Protein AF-A0A9P7DP48-F1 (afdb_monomer_lite)

Foldseek 3Di:
DDDDDDDDDDDDDPPDPPDPVVCVVQQNDDQFDQASHLLCQVQGFADDPPDSGGHNAQDDDPPDDDPPRPDHGDDPVDTHDGHNVVNVVVCVVVVPDDDPVD

Sequence (102 aa):
MCSITFVSHPFLALGTADGPGLAYLNGLISHHGKNGCQLYCGVRGCHKAGCPHYYPAHMRPPDYNVEGCNHPDVDVKNLPICSSDIYWRNLIYVLPSPNEAQ

Organism: NCBI:txid48587

Radius of gyration: 17.31 Å; chains: 1; bounding box: 45×30×56 Å

Structure (mmCIF, N/CA/C/O backbone):
data_AF-A0A9P7DP48-F1
#
_entry.id   AF-A0A9P7DP48-F1
#
loop_
_atom_site.group_PDB
_atom_site.id
_atom_site.type_symbol
_atom_site.label_atom_id
_atom_site.label_alt_id
_atom_site.label_comp_id
_atom_site.label_asym_id
_atom_site.label_entity_id
_atom_site.label_seq_id
_atom_site.pdbx_PDB_ins_code
_atom_site.Cartn_x
_atom_site.Cartn_y
_atom_site.Cartn_z
_atom_site.occupancy
_atom_site.B_iso_or_equiv
_atom_site.auth_seq_id
_atom_site.auth_comp_id
_atom_site.auth_asym_id
_atom_site.auth_atom_id
_atom_site.pdbx_PDB_model_num
ATOM 1 N N . MET A 1 1 ? -32.406 -0.169 26.900 1.00 51.06 1 MET A N 1
ATOM 2 C CA . MET A 1 1 ? -31.468 -0.085 25.760 1.00 51.06 1 MET A CA 1
ATOM 3 C C . MET A 1 1 ? -30.390 0.919 26.128 1.00 51.06 1 MET A C 1
ATOM 5 O O . MET A 1 1 ? -30.719 2.076 26.340 1.00 51.06 1 MET A O 1
ATOM 9 N N . CYS A 1 2 ? -29.150 0.472 26.326 1.00 58.59 2 CYS A N 1
ATOM 10 C CA . CYS A 1 2 ? -28.029 1.365 26.618 1.00 58.59 2 CYS A CA 1
ATOM 11 C C . 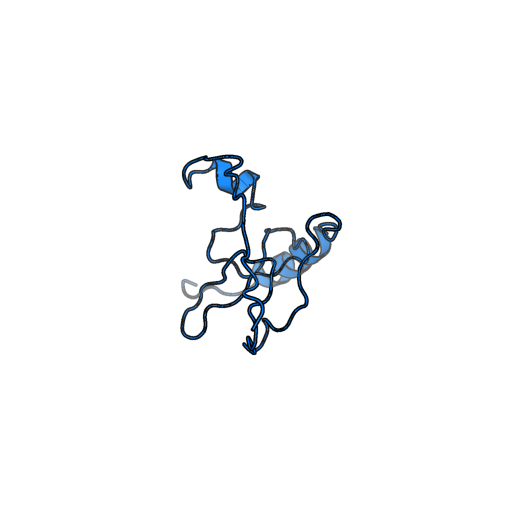CYS A 1 2 ? -27.534 1.943 25.287 1.00 58.59 2 CYS A C 1
ATOM 13 O O . CYS A 1 2 ? -27.138 1.181 24.407 1.00 58.59 2 CYS A O 1
ATOM 15 N N . SER A 1 3 ? -27.632 3.261 25.109 1.00 71.94 3 SER A N 1
ATOM 16 C CA . SER A 1 3 ? -27.107 3.936 23.921 1.00 71.94 3 SER A CA 1
ATOM 17 C C . SER A 1 3 ? -25.591 4.019 24.046 1.00 71.94 3 SER A C 1
ATOM 19 O O . SER A 1 3 ? -25.081 4.716 24.920 1.00 71.94 3 SER A O 1
ATOM 21 N N . ILE A 1 4 ? -24.874 3.290 23.196 1.00 75.62 4 ILE A N 1
ATOM 22 C CA . ILE A 1 4 ? -23.413 3.328 23.150 1.00 75.62 4 ILE A CA 1
ATOM 23 C C . ILE A 1 4 ? -23.026 4.529 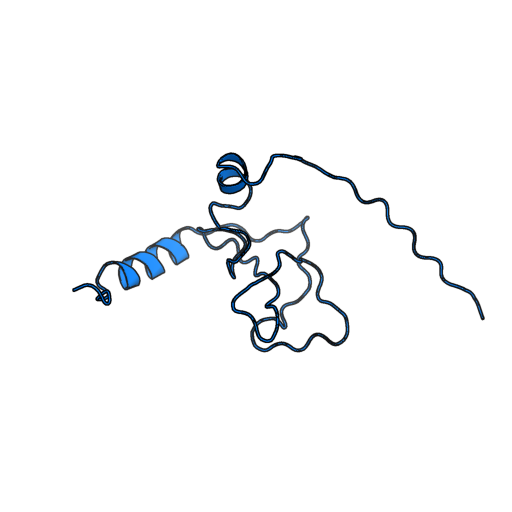22.283 1.00 75.62 4 ILE A C 1
ATOM 25 O O . ILE A 1 4 ? -23.233 4.512 21.071 1.00 75.62 4 ILE A O 1
ATOM 29 N N . THR A 1 5 ? -22.503 5.587 22.897 1.00 82.62 5 THR A N 1
ATOM 30 C CA . THR A 1 5 ? -22.049 6.784 22.175 1.00 82.62 5 THR A CA 1
ATOM 31 C C . THR A 1 5 ? -20.560 6.650 21.867 1.00 82.62 5 THR A C 1
ATOM 33 O O . THR A 1 5 ? -19.740 6.604 22.782 1.00 82.62 5 THR A O 1
ATOM 36 N N . PHE A 1 6 ? -20.199 6.583 20.585 1.00 83.69 6 PHE A N 1
ATOM 37 C CA . PHE A 1 6 ? -18.803 6.587 20.143 1.00 83.69 6 PHE A CA 1
ATOM 38 C C . PHE A 1 6 ? -18.324 8.028 19.926 1.00 83.69 6 PHE A C 1
ATOM 40 O O . PHE A 1 6 ? -18.950 8.779 19.180 1.00 83.69 6 PHE A O 1
ATOM 47 N N . VAL A 1 7 ? -17.217 8.413 20.568 1.00 84.44 7 VAL A N 1
ATOM 48 C CA . VAL A 1 7 ? -16.601 9.742 20.425 1.00 84.44 7 VAL A CA 1
ATOM 49 C C . VAL A 1 7 ? -15.193 9.580 19.860 1.00 84.44 7 VAL A C 1
ATOM 51 O O . VAL A 1 7 ? -14.308 9.037 20.520 1.00 84.44 7 VAL A O 1
ATOM 54 N N . SER A 1 8 ? -14.978 10.062 18.636 1.00 79.81 8 SER A N 1
ATOM 55 C CA . SER A 1 8 ? -13.667 10.094 17.981 1.00 79.81 8 SER A CA 1
ATOM 56 C C . SER A 1 8 ? -13.014 11.470 18.099 1.00 79.81 8 SER A C 1
ATOM 58 O O . SER A 1 8 ? -13.687 12.483 17.923 1.00 79.81 8 SER A O 1
ATOM 60 N N . HIS A 1 9 ? -11.693 11.500 18.285 1.00 85.56 9 HIS A N 1
ATOM 61 C CA . HIS A 1 9 ? -10.877 12.719 18.277 1.00 85.56 9 HIS A CA 1
ATOM 62 C C . HIS A 1 9 ? -9.922 12.683 17.073 1.00 85.56 9 HIS A C 1
ATOM 64 O O . HIS A 1 9 ? -8.753 12.324 17.236 1.00 85.56 9 HIS A O 1
ATOM 70 N N . PRO A 1 10 ? -10.403 12.952 15.845 1.00 78.44 10 PRO A N 1
ATOM 71 C CA . PRO A 1 10 ? -9.528 12.967 14.681 1.00 78.44 10 PRO A CA 1
ATOM 72 C C . PRO A 1 10 ? -8.479 14.076 14.837 1.00 78.44 10 PRO A C 1
ATOM 74 O O . PRO A 1 10 ? -8.804 15.193 15.238 1.00 78.44 10 PRO A O 1
ATOM 77 N N . PHE A 1 11 ? -7.227 13.778 14.499 1.00 81.75 11 PHE A N 1
ATOM 78 C CA . PHE A 1 11 ? -6.168 14.778 14.387 1.00 81.75 11 PHE A CA 1
ATOM 79 C C . PHE A 1 11 ? -5.640 14.782 12.957 1.00 81.75 11 PHE A C 1
ATOM 81 O O . PHE A 1 11 ? -5.499 13.732 12.331 1.00 81.75 11 PHE A O 1
ATOM 88 N N . LEU A 1 12 ? -5.354 15.973 12.439 1.00 72.38 12 LEU A N 1
ATOM 89 C CA . LEU A 1 12 ? -4.711 16.140 11.146 1.00 72.38 12 LEU A CA 1
ATOM 90 C C . LEU A 1 12 ? -3.217 16.352 11.385 1.00 72.38 12 LEU A C 1
ATOM 92 O O . LEU A 1 12 ? -2.797 17.427 11.808 1.00 72.38 12 LEU A O 1
ATOM 96 N N . ALA A 1 13 ? -2.416 15.321 11.138 1.00 66.06 13 ALA A N 1
ATOM 97 C CA . ALA A 1 13 ? -0.968 15.466 11.060 1.00 66.06 13 ALA A CA 1
ATOM 98 C C . ALA A 1 13 ? -0.553 15.719 9.612 1.00 66.06 13 ALA A C 1
ATOM 100 O O . ALA A 1 13 ? -1.088 15.091 8.703 1.00 66.06 13 ALA A O 1
ATOM 101 N N . LEU A 1 14 ? 0.424 16.614 9.421 1.00 65.44 14 LEU A N 1
ATOM 102 C CA . LEU A 1 14 ? 1.029 16.900 8.117 1.00 65.44 14 LEU A CA 1
ATOM 103 C C . LEU A 1 14 ? -0.013 17.328 7.069 1.00 65.44 14 LEU A C 1
ATOM 105 O O . LEU A 1 14 ? -0.152 16.700 6.025 1.00 65.44 14 LEU A O 1
ATOM 109 N N . GLY A 1 15 ? -0.742 18.416 7.347 1.00 62.56 15 GLY A N 1
ATOM 110 C CA . GLY A 1 15 ? -1.662 19.066 6.403 1.00 62.56 15 GLY A CA 1
ATOM 111 C C . GLY A 1 15 ? -0.930 19.745 5.239 1.00 62.56 15 GLY A C 1
ATOM 112 O O . GLY A 1 15 ? -1.041 20.950 5.039 1.00 62.56 15 GLY A O 1
ATOM 113 N N . THR A 1 16 ? -0.119 18.987 4.510 1.00 57.28 16 THR A N 1
ATOM 114 C CA . THR A 1 16 ? 0.500 19.406 3.259 1.00 57.28 16 THR A CA 1
ATOM 115 C C . THR A 1 16 ? -0.516 19.200 2.142 1.00 57.28 16 THR A C 1
ATOM 117 O O . THR A 1 16 ? -1.102 18.124 2.054 1.00 57.28 16 THR A O 1
ATOM 120 N N . ALA A 1 17 ? -0.722 20.204 1.284 1.00 55.44 17 ALA A N 1
ATOM 121 C CA . ALA A 1 17 ? -1.436 20.016 0.019 1.00 55.44 17 ALA A CA 1
ATOM 122 C C . ALA A 1 17 ? -0.831 18.825 -0.755 1.00 55.44 17 ALA A C 1
ATOM 124 O O . ALA A 1 17 ? 0.355 18.546 -0.568 1.00 55.44 17 ALA A O 1
ATOM 125 N N . ASP A 1 18 ? -1.609 18.179 -1.634 1.00 57.94 18 ASP A N 1
ATOM 126 C CA . ASP A 1 18 ? -1.276 16.993 -2.462 1.00 57.94 18 ASP A CA 1
ATOM 127 C C . ASP A 1 18 ? -0.071 17.165 -3.424 1.00 57.94 18 ASP A C 1
ATOM 129 O O . ASP A 1 18 ? 0.039 16.514 -4.462 1.00 57.94 18 ASP A O 1
ATOM 133 N N . GLY A 1 19 ? 0.833 18.092 -3.130 1.00 62.56 19 GLY A N 1
ATOM 134 C CA . GLY A 1 19 ? 2.040 18.365 -3.874 1.00 62.56 19 GLY A CA 1
ATOM 135 C C . GLY A 1 19 ? 3.139 17.314 -3.674 1.00 62.56 19 GLY A C 1
ATOM 136 O O . GLY A 1 19 ? 2.978 16.327 -2.952 1.00 62.56 19 GLY A O 1
ATOM 137 N N . PRO A 1 20 ? 4.317 17.560 -4.275 1.00 60.78 20 PRO A N 1
ATOM 138 C CA . PRO A 1 20 ? 5.447 16.626 -4.312 1.00 60.78 20 PRO A CA 1
ATOM 139 C C . PRO A 1 20 ? 5.886 16.087 -2.942 1.00 60.78 20 PRO A C 1
ATOM 141 O O . PRO A 1 20 ? 6.431 14.991 -2.854 1.00 60.78 20 PRO A O 1
ATOM 144 N N . GLY A 1 21 ? 5.625 16.833 -1.863 1.00 61.91 21 GLY A N 1
ATOM 145 C CA . GLY A 1 21 ? 5.929 16.425 -0.490 1.00 61.91 21 GLY A CA 1
ATOM 146 C C . GLY A 1 21 ? 5.172 15.175 -0.032 1.00 61.91 21 GLY A C 1
ATOM 147 O O . GLY A 1 21 ? 5.753 14.343 0.664 1.00 61.91 21 GLY A O 1
ATOM 148 N N . LEU A 1 22 ? 3.921 14.986 -0.474 1.00 67.00 22 LEU A N 1
ATOM 149 C CA . LEU A 1 22 ? 3.133 13.801 -0.118 1.00 67.00 22 LEU A CA 1
ATOM 150 C C . LEU A 1 22 ? 3.731 12.529 -0.728 1.00 67.00 22 LEU A C 1
ATOM 152 O O . LEU A 1 22 ? 3.644 11.462 -0.128 1.00 67.00 22 LEU A O 1
ATOM 156 N N . ALA A 1 23 ? 4.414 12.640 -1.871 1.00 65.94 23 ALA A N 1
ATOM 157 C CA . ALA A 1 23 ? 5.121 11.515 -2.468 1.00 65.94 23 ALA A CA 1
ATOM 158 C C . ALA A 1 23 ? 6.220 10.994 -1.523 1.00 65.94 23 ALA A C 1
ATOM 160 O O . ALA A 1 23 ? 6.359 9.788 -1.358 1.00 65.94 23 ALA A O 1
ATOM 161 N N . TYR A 1 24 ? 6.951 11.864 -0.823 1.00 65.31 24 TYR A N 1
ATOM 162 C CA . TYR A 1 24 ? 7.968 11.421 0.140 1.00 65.31 24 TYR A CA 1
ATOM 163 C C . TYR A 1 24 ? 7.377 10.782 1.406 1.00 65.31 24 TYR A C 1
ATOM 165 O O . TYR A 1 24 ? 8.042 9.967 2.040 1.00 65.31 24 TYR A O 1
ATOM 173 N N . LEU A 1 25 ? 6.129 11.111 1.752 1.00 65.75 25 LEU A N 1
ATOM 174 C CA . LEU A 1 25 ? 5.417 10.557 2.908 1.00 65.75 25 LEU A CA 1
ATOM 175 C C . LEU A 1 25 ? 4.686 9.245 2.591 1.00 65.75 25 LEU A C 1
ATOM 177 O O . LEU A 1 25 ? 4.730 8.317 3.392 1.00 65.75 25 LEU A O 1
ATOM 181 N N . ASN A 1 26 ? 4.061 9.138 1.416 1.00 64.38 26 ASN A N 1
ATOM 182 C CA . ASN A 1 26 ? 3.278 7.973 0.984 1.00 64.38 26 ASN A CA 1
ATOM 183 C C . ASN A 1 26 ? 4.095 6.994 0.119 1.00 64.38 26 ASN A C 1
ATOM 185 O O . ASN A 1 26 ? 3.576 6.342 -0.789 1.00 64.38 26 ASN A O 1
ATOM 189 N N . GLY A 1 27 ? 5.416 6.964 0.319 1.00 70.62 27 GLY A N 1
ATOM 190 C CA . GLY A 1 27 ? 6.319 6.058 -0.390 1.00 70.62 27 GLY A CA 1
ATOM 191 C C . GLY A 1 27 ? 6.232 6.144 -1.917 1.00 70.62 27 GLY A C 1
ATOM 192 O O . GLY A 1 27 ? 6.354 5.123 -2.583 1.00 70.62 27 GLY A O 1
ATOM 193 N N . LEU A 1 28 ? 6.012 7.345 -2.452 1.00 77.44 28 LEU A N 1
ATOM 194 C CA . LEU A 1 28 ? 5.965 7.706 -3.872 1.00 77.44 28 LEU A CA 1
ATOM 195 C C . LEU A 1 28 ? 4.781 7.108 -4.651 1.00 77.44 28 LEU A C 1
ATOM 197 O O . LEU A 1 28 ? 4.815 7.058 -5.880 1.00 77.44 28 LEU A O 1
ATOM 201 N N . ILE A 1 29 ? 3.717 6.681 -3.962 1.00 77.44 29 ILE A N 1
ATOM 202 C CA . ILE A 1 29 ? 2.488 6.207 -4.607 1.00 77.44 29 ILE A CA 1
ATOM 203 C C . ILE A 1 29 ? 1.373 7.249 -4.502 1.00 77.44 29 ILE A C 1
ATOM 205 O O . ILE A 1 29 ? 1.115 7.820 -3.444 1.00 77.44 29 ILE A O 1
ATOM 209 N N . SER A 1 30 ? 0.698 7.499 -5.628 1.00 73.31 30 SER A N 1
ATOM 210 C CA . SER A 1 30 ? -0.493 8.353 -5.675 1.00 73.31 30 SER A CA 1
ATOM 211 C C . SER A 1 30 ? -1.648 7.726 -4.888 1.00 73.31 30 SER A C 1
ATOM 213 O O . SER A 1 30 ? -1.738 6.507 -4.766 1.00 73.31 30 SER A O 1
ATOM 215 N N . HIS A 1 31 ? -2.592 8.544 -4.427 1.00 71.44 31 HIS A N 1
ATOM 216 C CA . HIS A 1 31 ? -3.782 8.141 -3.666 1.00 71.44 31 HIS A CA 1
ATOM 217 C C . HIS A 1 31 ? -4.699 7.103 -4.353 1.00 71.44 31 HIS A C 1
ATOM 219 O O . HIS A 1 31 ? -5.680 6.666 -3.765 1.00 71.44 31 HIS A O 1
ATOM 225 N N . HIS A 1 32 ? -4.410 6.713 -5.596 1.00 77.19 32 HIS A N 1
ATOM 226 C CA . HIS A 1 32 ? -5.108 5.652 -6.324 1.00 77.19 32 HIS A CA 1
ATOM 227 C C . HIS A 1 32 ? -4.423 4.282 -6.258 1.00 77.19 32 HIS A C 1
ATOM 229 O O . HIS A 1 32 ? -4.999 3.293 -6.711 1.00 77.19 32 HIS A O 1
ATOM 235 N N . GLY A 1 33 ? -3.193 4.211 -5.754 1.00 81.00 33 GLY A N 1
ATOM 236 C CA . GLY A 1 33 ? -2.402 2.992 -5.786 1.00 81.00 33 GLY A CA 1
ATOM 237 C C . GLY A 1 33 ? -2.919 1.912 -4.841 1.00 81.00 33 GLY A C 1
ATOM 238 O O . GLY A 1 33 ? -3.304 2.170 -3.706 1.00 81.00 33 GLY A O 1
ATOM 239 N N . LYS A 1 34 ? -2.858 0.663 -5.308 1.00 86.88 34 LYS A N 1
ATOM 240 C CA . LYS A 1 34 ? -3.199 -0.525 -4.515 1.00 86.88 34 LYS A CA 1
ATOM 241 C C . LYS A 1 34 ? -2.309 -0.710 -3.284 1.00 86.88 34 LYS A C 1
ATOM 243 O O . LYS A 1 34 ? -2.777 -1.206 -2.263 1.00 86.88 34 LYS A O 1
ATOM 248 N N . ASN A 1 35 ? -1.030 -0.362 -3.398 1.00 86.75 35 ASN A N 1
ATOM 249 C CA . ASN A 1 35 ? -0.049 -0.493 -2.325 1.00 86.75 35 ASN A CA 1
ATOM 250 C C . ASN A 1 35 ? 0.225 0.885 -1.720 1.00 86.75 35 ASN A C 1
ATOM 252 O O . ASN A 1 35 ? 0.290 1.863 -2.456 1.00 86.75 35 ASN A O 1
ATOM 256 N N . GLY A 1 36 ? 0.441 0.953 -0.408 1.00 79.31 36 GLY A N 1
ATOM 257 C CA . GLY A 1 36 ? 0.724 2.213 0.289 1.00 79.31 36 GLY A CA 1
ATOM 258 C C . GLY A 1 36 ? 2.110 2.803 0.010 1.00 79.31 36 GLY A C 1
ATOM 259 O O . GLY A 1 36 ? 2.399 3.903 0.457 1.00 79.31 36 GLY A O 1
ATOM 260 N N . CYS A 1 37 ? 2.988 2.085 -0.695 1.00 83.12 37 CYS A N 1
ATOM 261 C CA . CYS A 1 37 ? 4.318 2.571 -1.049 1.00 83.12 37 CYS A CA 1
ATOM 262 C C . CYS A 1 37 ? 4.931 1.783 -2.223 1.00 83.12 37 CYS A C 1
ATOM 264 O O . CYS A 1 37 ? 4.603 0.616 -2.461 1.00 83.12 37 CYS A O 1
ATOM 266 N N . GLN A 1 38 ? 5.865 2.415 -2.937 1.00 84.00 38 GLN A N 1
ATOM 267 C CA . GLN A 1 38 ? 6.524 1.904 -4.144 1.00 84.00 38 GLN A CA 1
ATOM 268 C C . GLN A 1 38 ? 7.429 0.709 -3.850 1.00 84.00 38 GLN A C 1
ATOM 270 O O . GLN A 1 38 ? 7.528 -0.207 -4.660 1.00 84.00 38 GLN A O 1
ATOM 275 N N . LEU A 1 39 ? 8.051 0.695 -2.669 1.00 84.38 39 LEU A N 1
ATOM 276 C CA . LEU A 1 39 ? 8.937 -0.379 -2.215 1.00 84.38 39 LEU A CA 1
ATOM 277 C C . LEU A 1 39 ? 8.192 -1.549 -1.552 1.00 84.38 39 LEU A C 1
ATOM 279 O O . LEU A 1 39 ? 8.822 -2.369 -0.898 1.00 84.38 39 LEU A O 1
ATOM 283 N N . TYR A 1 40 ? 6.868 -1.643 -1.707 1.00 83.19 40 TYR A N 1
ATOM 284 C CA . TYR A 1 40 ? 6.064 -2.773 -1.222 1.00 83.19 40 TYR A CA 1
ATOM 285 C C . TYR A 1 40 ? 6.213 -3.050 0.290 1.00 83.19 40 TYR A C 1
ATOM 287 O O . TYR A 1 40 ? 6.605 -4.129 0.717 1.00 83.19 40 TYR A O 1
ATOM 295 N N . CYS A 1 41 ? 5.781 -2.097 1.109 1.00 80.88 41 CYS A N 1
ATOM 296 C CA . CYS A 1 41 ? 5.658 -2.134 2.578 1.00 80.88 41 CYS A CA 1
ATOM 297 C C . CYS A 1 41 ? 4.648 -3.174 3.084 1.00 80.88 41 CYS A C 1
ATOM 299 O O . CYS A 1 41 ? 4.291 -3.158 4.252 1.00 80.88 41 CYS A O 1
ATOM 301 N N . GLY A 1 42 ? 4.088 -4.020 2.217 1.00 82.12 42 GLY A N 1
ATOM 302 C CA . GLY A 1 42 ? 3.038 -4.979 2.571 1.00 82.12 42 GLY A CA 1
ATOM 303 C C . GLY A 1 42 ? 1.675 -4.361 2.912 1.00 82.12 42 GLY A C 1
ATOM 304 O O . GLY A 1 42 ? 0.685 -5.086 2.947 1.00 82.12 42 GLY A O 1
ATOM 305 N N . VAL A 1 43 ? 1.588 -3.040 3.101 1.00 86.31 43 VAL A N 1
ATOM 306 C CA . VAL A 1 43 ? 0.331 -2.329 3.359 1.00 86.31 43 VAL A CA 1
ATOM 307 C C . VAL A 1 43 ? -0.445 -2.163 2.052 1.00 86.31 43 VAL A C 1
ATOM 309 O O . VAL A 1 43 ? -0.000 -1.478 1.125 1.00 86.31 43 VAL A O 1
ATOM 312 N N . ARG A 1 44 ? -1.613 -2.804 1.981 1.00 86.31 44 ARG A N 1
ATOM 313 C CA . ARG A 1 44 ? -2.546 -2.727 0.853 1.00 86.31 44 ARG A CA 1
ATOM 314 C C . ARG A 1 44 ? -3.714 -1.803 1.208 1.00 86.31 44 ARG A C 1
ATOM 316 O O . ARG A 1 44 ? -4.188 -1.822 2.338 1.00 86.31 44 ARG A O 1
ATOM 323 N N . GLY A 1 45 ? -4.167 -1.013 0.238 1.00 84.75 45 GLY A N 1
ATOM 324 C CA . GLY A 1 45 ? -5.377 -0.203 0.359 1.00 84.75 45 GLY A CA 1
ATOM 325 C C . GLY A 1 45 ? -6.661 -1.003 0.114 1.00 84.75 45 GLY A C 1
ATOM 326 O O . GLY A 1 45 ? -6.651 -2.098 -0.455 1.00 84.75 45 GLY A O 1
ATOM 327 N N . CYS A 1 46 ? -7.799 -0.424 0.483 1.00 86.19 46 CYS A N 1
ATOM 328 C CA . CYS A 1 46 ? -9.117 -1.022 0.271 1.00 86.19 46 CYS A CA 1
ATOM 329 C C . CYS A 1 46 ? -9.699 -0.603 -1.087 1.00 86.19 46 CYS A C 1
ATOM 331 O O . CYS A 1 46 ? -9.874 0.584 -1.352 1.00 86.19 46 CYS A O 1
ATOM 333 N N . HIS A 1 47 ? -10.020 -1.562 -1.954 1.00 87.56 47 HIS A N 1
ATOM 334 C CA . HIS A 1 47 ? -10.507 -1.310 -3.312 1.00 87.56 47 HIS A CA 1
ATOM 335 C C . HIS A 1 47 ? -11.937 -0.756 -3.342 1.00 87.56 47 HIS A C 1
ATOM 337 O O . HIS A 1 47 ? -12.883 -1.342 -2.813 1.00 87.56 47 HIS A O 1
ATOM 343 N N . LYS A 1 48 ? -12.159 0.351 -4.037 1.00 85.44 48 LYS A N 1
ATOM 344 C CA . LYS A 1 48 ? -13.512 0.849 -4.262 1.00 85.44 48 LYS A CA 1
ATOM 345 C C . LYS A 1 48 ? -14.213 -0.015 -5.312 1.00 85.44 48 LYS A C 1
ATOM 347 O O . LYS A 1 48 ? -13.875 0.052 -6.486 1.00 85.44 48 LYS A O 1
ATOM 352 N N . ALA A 1 49 ? -15.222 -0.788 -4.913 1.00 84.38 49 ALA A N 1
ATOM 353 C CA . ALA A 1 49 ? -16.001 -1.590 -5.857 1.00 84.38 49 ALA A CA 1
ATOM 354 C C . ALA A 1 49 ? -16.546 -0.725 -7.015 1.00 84.38 49 ALA A C 1
ATOM 356 O O . ALA A 1 49 ? -17.095 0.353 -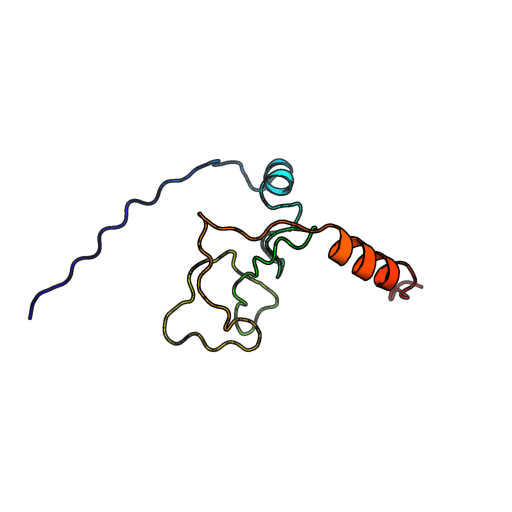6.787 1.00 84.38 49 ALA A O 1
ATOM 357 N N . GLY A 1 50 ? -16.366 -1.192 -8.255 1.00 86.12 50 GLY A N 1
ATOM 358 C CA . GLY A 1 50 ? -16.791 -0.476 -9.463 1.00 86.12 50 GLY A CA 1
ATOM 359 C C . GLY A 1 50 ? -15.889 0.689 -9.895 1.00 86.12 50 GLY A C 1
ATOM 360 O O . GLY A 1 50 ? -16.241 1.404 -10.829 1.00 86.12 50 GLY A O 1
ATOM 361 N N . CYS A 1 51 ? -14.738 0.910 -9.251 1.00 84.12 51 CYS A N 1
ATOM 362 C CA . CYS A 1 51 ? -13.769 1.940 -9.634 1.00 84.12 51 CYS A CA 1
ATOM 363 C C . CYS A 1 51 ? -12.332 1.407 -9.513 1.00 84.12 51 CYS A C 1
ATOM 365 O O . CYS A 1 51 ? -12.055 0.668 -8.580 1.00 84.12 51 CYS A O 1
ATOM 367 N N . PRO A 1 52 ? -11.370 1.840 -10.346 1.00 85.75 52 PRO A N 1
ATOM 368 C CA . PRO A 1 52 ? -9.978 1.369 -10.284 1.00 85.75 52 PRO A CA 1
ATOM 369 C C . PRO A 1 52 ? -9.177 1.940 -9.094 1.00 85.75 52 PRO A C 1
ATOM 371 O O . PRO A 1 52 ? -7.948 1.949 -9.107 1.00 85.75 52 PRO A O 1
ATOM 374 N N . HIS A 1 53 ? -9.855 2.472 -8.078 1.00 86.62 53 HIS A N 1
ATOM 375 C CA . HIS A 1 53 ? -9.252 3.247 -7.002 1.00 86.62 53 HIS A CA 1
ATOM 376 C C . HIS A 1 53 ? -9.166 2.436 -5.715 1.00 86.62 53 HIS A C 1
ATOM 378 O O . HIS A 1 53 ? -10.074 1.676 -5.382 1.00 86.62 53 HIS A O 1
ATOM 384 N N . TYR A 1 54 ? -8.099 2.662 -4.958 1.00 87.50 54 TYR A N 1
ATOM 385 C CA . TYR A 1 54 ? -7.907 2.096 -3.630 1.00 87.50 54 TYR A CA 1
ATOM 386 C C . TYR A 1 54 ? -7.866 3.224 -2.607 1.00 87.50 54 TYR A C 1
ATOM 388 O O . TYR A 1 54 ? -7.233 4.249 -2.832 1.00 87.50 54 TYR A O 1
ATOM 396 N N . TYR A 1 55 ? -8.546 3.036 -1.484 1.00 83.00 55 TYR A N 1
ATOM 397 C CA . TYR A 1 55 ? -8.503 3.955 -0.360 1.00 83.00 55 TYR A CA 1
ATOM 398 C C . TYR A 1 55 ? -7.374 3.565 0.602 1.00 83.00 55 TYR A C 1
ATOM 400 O O . TYR A 1 55 ? -7.223 2.374 0.898 1.00 83.00 55 TYR A O 1
ATOM 408 N N . PRO A 1 56 ? -6.620 4.535 1.149 1.00 79.88 56 PRO A N 1
ATOM 409 C CA . PRO A 1 56 ? -5.639 4.293 2.202 1.00 79.88 56 PRO A CA 1
ATOM 410 C C . PRO A 1 56 ? -6.354 4.108 3.550 1.00 79.88 56 PRO A C 1
ATOM 412 O O . PRO A 1 56 ? -6.292 4.953 4.439 1.00 79.88 56 PRO A O 1
ATOM 415 N N . ALA A 1 57 ? -7.100 3.013 3.678 1.00 83.50 57 ALA A N 1
ATOM 416 C CA . ALA A 1 57 ? -7.810 2.639 4.891 1.00 83.50 57 ALA A CA 1
ATOM 417 C C . ALA A 1 57 ? -7.118 1.437 5.538 1.00 83.50 57 ALA A C 1
ATOM 419 O O . ALA A 1 57 ? -6.939 0.396 4.912 1.00 83.50 57 ALA A O 1
ATOM 420 N N . HIS A 1 58 ? -6.727 1.590 6.801 1.00 86.50 58 HIS A N 1
ATOM 421 C CA . HIS A 1 58 ? -6.121 0.514 7.592 1.00 86.50 58 HIS A CA 1
ATOM 422 C C . HIS A 1 58 ? -7.155 -0.362 8.300 1.00 86.50 58 HIS A C 1
ATOM 424 O O . HIS A 1 58 ? -6.819 -1.452 8.744 1.00 86.50 58 HIS A O 1
ATOM 430 N N . MET A 1 59 ? -8.394 0.116 8.404 1.00 85.50 59 MET A N 1
ATOM 431 C CA . MET A 1 59 ? -9.505 -0.596 9.024 1.00 85.50 59 MET A CA 1
ATOM 432 C C . MET A 1 59 ? -10.405 -1.153 7.928 1.00 85.50 59 MET A C 1
ATOM 434 O O . MET A 1 59 ? -10.844 -0.408 7.046 1.00 85.50 59 MET A O 1
ATOM 438 N N . ARG A 1 60 ? -10.717 -2.443 8.001 1.00 83.88 60 ARG A N 1
ATOM 439 C CA . ARG A 1 60 ? -11.690 -3.081 7.126 1.00 83.88 60 ARG A CA 1
ATOM 440 C C . ARG A 1 60 ? -13.100 -2.682 7.574 1.00 83.88 60 ARG A C 1
ATOM 442 O O . ARG A 1 60 ? -13.451 -2.898 8.736 1.00 83.88 60 ARG A O 1
ATOM 449 N N . PRO A 1 61 ? -13.943 -2.140 6.679 1.00 82.00 61 PRO A N 1
ATOM 450 C CA . PRO A 1 61 ? -15.334 -1.878 7.021 1.00 82.00 61 PRO A CA 1
ATOM 451 C C . PRO A 1 61 ? -16.080 -3.183 7.372 1.00 82.00 61 PRO A C 1
ATOM 453 O O . PRO A 1 61 ? -15.724 -4.252 6.863 1.00 82.00 61 PRO A O 1
ATOM 456 N N . PRO A 1 62 ? -17.121 -3.129 8.220 1.00 81.75 62 PRO A N 1
ATOM 457 C CA . PRO A 1 62 ? -17.992 -4.280 8.453 1.00 81.75 62 PRO A CA 1
ATOM 458 C C . PRO A 1 62 ? -18.635 -4.747 7.137 1.00 81.75 62 PRO A C 1
ATOM 460 O O . PRO A 1 62 ? -18.895 -3.936 6.249 1.00 81.75 62 PRO A O 1
ATOM 463 N N . ASP A 1 63 ? -18.842 -6.060 7.002 1.00 81.62 63 ASP A N 1
ATOM 464 C CA . ASP A 1 63 ? -19.438 -6.719 5.823 1.00 81.62 63 ASP A CA 1
ATOM 465 C C . ASP A 1 63 ? -18.744 -6.426 4.478 1.00 81.62 63 ASP A C 1
ATOM 467 O O . ASP A 1 63 ? -19.299 -6.631 3.397 1.00 81.62 63 ASP A O 1
ATOM 471 N N . TYR A 1 64 ? -17.489 -5.979 4.521 1.00 81.75 64 TYR A N 1
ATOM 472 C CA . TYR A 1 64 ? -16.721 -5.650 3.332 1.00 81.75 64 TYR A CA 1
ATOM 473 C C . TYR A 1 64 ? -16.018 -6.889 2.759 1.00 81.75 64 TYR A C 1
ATOM 475 O O . TYR A 1 64 ? -14.948 -7.298 3.218 1.00 81.75 64 TYR A O 1
ATOM 483 N N . ASN A 1 65 ? -16.634 -7.485 1.735 1.00 81.50 65 ASN A N 1
ATOM 484 C CA . ASN A 1 65 ? -16.131 -8.666 1.030 1.00 81.50 65 ASN A CA 1
ATOM 485 C C . ASN A 1 65 ? -15.825 -8.357 -0.446 1.00 81.50 65 ASN A C 1
ATOM 487 O O . ASN A 1 65 ? -16.443 -8.904 -1.358 1.00 81.50 65 ASN A O 1
ATOM 491 N N . VAL A 1 66 ? -14.895 -7.430 -0.682 1.00 83.56 66 VAL A N 1
ATOM 492 C CA . VAL A 1 66 ? -14.376 -7.149 -2.027 1.00 83.56 66 VAL A CA 1
ATOM 493 C C . VAL A 1 66 ? -13.199 -8.080 -2.308 1.00 83.56 66 VAL A C 1
ATOM 495 O O . VAL A 1 66 ? -12.248 -8.148 -1.523 1.00 83.56 66 VAL A O 1
ATOM 498 N N . GLU A 1 67 ? -13.255 -8.793 -3.434 1.00 83.38 67 GLU A N 1
ATOM 499 C CA . GLU A 1 67 ? -12.204 -9.723 -3.848 1.00 83.38 67 GLU A CA 1
ATOM 500 C C . GLU A 1 67 ? -10.833 -9.028 -3.894 1.00 83.38 67 GLU A C 1
ATOM 502 O O . GLU A 1 67 ? -10.676 -7.931 -4.430 1.00 83.38 67 GLU A O 1
ATOM 507 N N . GLY A 1 68 ? -9.830 -9.650 -3.271 1.00 79.62 68 GLY A N 1
ATOM 508 C CA . GLY A 1 68 ? -8.479 -9.094 -3.169 1.00 79.62 68 GLY A CA 1
ATOM 509 C C . GLY A 1 68 ? -8.280 -8.007 -2.098 1.00 79.62 68 GLY A C 1
ATOM 510 O O . GLY A 1 68 ? -7.133 -7.584 -1.899 1.00 79.62 68 GLY A O 1
ATOM 511 N N . CYS A 1 69 ? -9.339 -7.606 -1.383 1.00 82.25 69 CYS A N 1
ATOM 512 C CA . CYS A 1 69 ? -9.328 -6.615 -0.295 1.00 82.25 69 CYS A CA 1
ATOM 513 C C . CYS A 1 69 ? -9.943 -7.141 1.016 1.00 82.25 69 CYS A C 1
ATOM 515 O O . CYS A 1 69 ? -10.438 -6.377 1.838 1.00 82.25 69 CYS A O 1
ATOM 517 N N . ASN A 1 70 ? -9.867 -8.453 1.235 1.00 83.81 70 ASN A N 1
ATOM 518 C CA . ASN A 1 70 ? -10.294 -9.146 2.453 1.00 83.81 70 ASN A CA 1
ATOM 519 C C . ASN A 1 70 ? -9.169 -9.299 3.501 1.00 83.81 70 ASN A C 1
ATOM 521 O O . ASN A 1 70 ? -9.255 -10.168 4.368 1.00 83.81 70 ASN A O 1
ATOM 525 N N . HIS A 1 71 ? -8.110 -8.488 3.414 1.00 85.50 71 HIS A N 1
ATOM 526 C CA . HIS A 1 71 ? -7.000 -8.512 4.368 1.00 85.50 71 HIS A CA 1
ATOM 527 C C . HIS A 1 71 ? -7.448 -8.038 5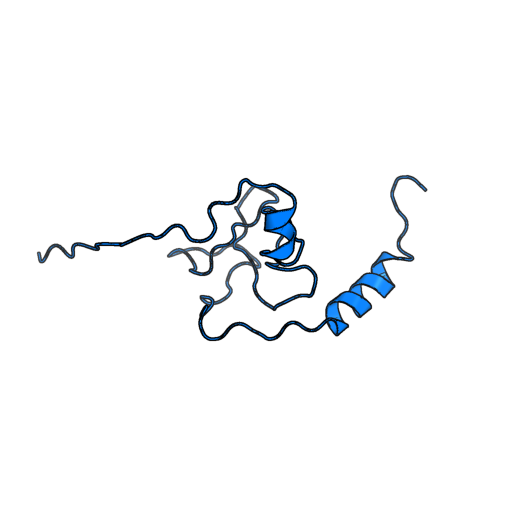.767 1.00 85.50 71 HIS A C 1
ATOM 529 O O . HIS A 1 71 ? -8.430 -7.297 5.870 1.00 85.50 71 HIS A O 1
ATOM 535 N N . PRO A 1 72 ? -6.759 -8.466 6.844 1.00 86.88 72 PRO A N 1
ATOM 536 C CA . PRO A 1 72 ? -7.026 -7.963 8.188 1.00 86.88 72 PRO A CA 1
ATOM 537 C C . PRO A 1 72 ? -6.697 -6.470 8.308 1.00 86.88 72 PRO A C 1
ATOM 539 O O . PRO A 1 72 ? -6.056 -5.882 7.426 1.00 86.88 72 PRO A O 1
ATOM 542 N N . ASP A 1 73 ? -7.130 -5.884 9.424 1.00 89.44 73 ASP A N 1
ATOM 543 C CA . ASP A 1 73 ? -6.768 -4.522 9.800 1.00 89.44 73 ASP A CA 1
ATOM 544 C C . ASP A 1 73 ? -5.245 -4.381 9.920 1.00 89.44 73 ASP A C 1
ATOM 546 O O . ASP A 1 73 ? -4.540 -5.301 10.347 1.00 89.44 73 ASP A O 1
ATOM 550 N N . VAL A 1 74 ? -4.735 -3.214 9.539 1.00 87.00 74 VAL A N 1
ATOM 551 C CA . VAL A 1 74 ? -3.312 -2.888 9.615 1.00 87.00 74 VAL A CA 1
ATOM 552 C C . VAL A 1 74 ? -3.035 -2.207 10.948 1.00 87.00 74 VAL A C 1
ATOM 554 O O . VAL A 1 74 ? -3.495 -1.091 11.202 1.00 87.00 74 VAL A O 1
ATOM 557 N N . ASP A 1 75 ? -2.237 -2.859 11.792 1.00 87.94 75 ASP A N 1
ATOM 558 C CA . ASP A 1 75 ? -1.717 -2.232 13.001 1.00 87.94 75 ASP A CA 1
ATOM 559 C C . ASP A 1 75 ? -0.607 -1.238 12.639 1.00 87.94 75 ASP A C 1
ATOM 561 O O . ASP A 1 75 ? 0.521 -1.609 12.315 1.00 87.94 75 ASP A O 1
ATOM 565 N N . VAL A 1 76 ? -0.927 0.052 12.731 1.00 82.88 76 VAL A N 1
ATOM 566 C CA . VAL A 1 76 ? -0.001 1.155 12.428 1.00 82.88 76 VAL A CA 1
ATOM 567 C C . VAL A 1 76 ? 1.217 1.162 13.356 1.00 82.88 76 VAL A C 1
ATOM 569 O O . VAL A 1 76 ? 2.253 1.722 13.009 1.00 82.88 76 VAL A O 1
ATOM 572 N N . LYS A 1 77 ? 1.130 0.527 14.529 1.00 85.69 77 LYS A N 1
ATOM 573 C CA . LYS A 1 77 ? 2.265 0.399 15.451 1.00 85.69 77 LYS A CA 1
ATOM 574 C C . LYS A 1 77 ? 3.240 -0.698 15.027 1.00 85.69 77 LYS A C 1
ATOM 576 O O . LYS A 1 77 ? 4.389 -0.668 15.454 1.00 85.69 77 LYS A O 1
ATOM 581 N N . ASN A 1 78 ? 2.791 -1.634 14.192 1.00 86.38 78 ASN A N 1
ATOM 582 C CA . ASN A 1 78 ? 3.532 -2.814 13.759 1.00 86.38 78 ASN A CA 1
ATOM 583 C C . ASN A 1 78 ? 3.459 -2.958 12.235 1.00 86.38 78 ASN A C 1
ATOM 585 O O . ASN A 1 78 ? 2.980 -3.960 11.700 1.00 86.38 78 ASN A O 1
ATOM 589 N N . LEU A 1 79 ? 3.922 -1.927 11.527 1.00 83.12 79 LEU A N 1
ATOM 590 C CA . LEU A 1 79 ? 3.948 -1.951 10.070 1.00 83.12 79 LEU A CA 1
ATOM 591 C C . LEU A 1 79 ? 4.990 -2.953 9.546 1.00 83.12 79 LEU A C 1
ATOM 593 O O . LEU A 1 79 ? 6.062 -3.098 10.142 1.00 83.12 79 LEU A O 1
ATOM 597 N N . PRO A 1 80 ? 4.715 -3.625 8.413 1.00 82.25 80 PRO A N 1
ATOM 598 C CA . PRO A 1 80 ? 5.687 -4.510 7.795 1.00 82.25 80 PRO A CA 1
ATOM 599 C C . PRO A 1 80 ? 6.902 -3.720 7.303 1.00 82.25 80 PRO A C 1
ATOM 601 O O . PRO A 1 80 ? 6.800 -2.569 6.874 1.00 82.25 80 PRO A O 1
ATOM 604 N N . ILE A 1 81 ? 8.064 -4.367 7.327 1.00 80.31 81 ILE A N 1
ATOM 605 C CA . ILE A 1 81 ? 9.302 -3.775 6.823 1.00 80.31 81 ILE A CA 1
ATOM 606 C C . ILE A 1 81 ? 9.250 -3.755 5.291 1.00 80.31 81 ILE A C 1
ATOM 608 O O . ILE A 1 81 ? 8.945 -4.765 4.655 1.00 80.31 81 ILE A O 1
ATOM 612 N N . CYS A 1 82 ? 9.571 -2.608 4.693 1.00 80.50 82 CYS A N 1
ATOM 613 C CA . CYS A 1 82 ? 9.732 -2.493 3.246 1.00 80.50 82 CYS A CA 1
ATOM 614 C C . CYS A 1 82 ? 10.892 -3.372 2.757 1.00 80.50 82 CYS A C 1
ATOM 616 O O . CYS A 1 82 ? 11.988 -3.311 3.313 1.00 80.50 82 CYS A O 1
ATOM 618 N N . SER A 1 83 ? 10.686 -4.110 1.665 1.00 80.62 83 SER A N 1
ATOM 619 C CA . SER A 1 83 ? 11.758 -4.820 0.960 1.00 80.62 83 SER A CA 1
ATOM 620 C C . SER A 1 83 ? 11.815 -4.351 -0.490 1.00 80.62 83 SER A C 1
ATOM 622 O O . SER A 1 83 ? 10.886 -4.546 -1.277 1.00 80.62 83 SER A O 1
ATOM 624 N N . SER A 1 84 ? 12.953 -3.766 -0.865 1.00 86.56 84 SER A N 1
ATOM 625 C CA . SER A 1 84 ? 13.228 -3.385 -2.249 1.00 86.56 84 SER A CA 1
ATOM 626 C C . SER A 1 84 ? 13.382 -4.597 -3.174 1.00 86.56 84 SER A C 1
ATOM 628 O O . SER A 1 84 ? 13.300 -4.433 -4.388 1.00 86.56 84 SER A O 1
ATOM 630 N N . ASP A 1 85 ? 13.536 -5.817 -2.649 1.00 89.25 85 ASP A N 1
ATOM 631 C CA . ASP A 1 85 ? 13.716 -7.027 -3.460 1.00 89.25 85 ASP A CA 1
ATOM 632 C C . ASP A 1 85 ? 12.497 -7.313 -4.340 1.00 89.25 85 ASP A C 1
ATOM 634 O O . ASP A 1 85 ? 12.637 -7.715 -5.495 1.00 89.25 85 ASP A O 1
ATOM 638 N N . ILE A 1 86 ? 11.290 -7.100 -3.803 1.00 86.75 86 ILE A N 1
ATOM 639 C CA . ILE A 1 86 ? 10.038 -7.271 -4.554 1.00 86.75 86 ILE A CA 1
ATOM 640 C C . ILE A 1 86 ? 9.946 -6.213 -5.651 1.00 86.75 86 ILE A C 1
ATOM 642 O O . ILE A 1 86 ? 9.591 -6.528 -6.787 1.00 86.75 86 ILE A O 1
ATOM 646 N N . TYR A 1 87 ? 10.312 -4.971 -5.325 1.00 88.00 87 TYR A N 1
ATOM 647 C CA . TYR A 1 87 ? 10.359 -3.889 -6.300 1.00 88.00 87 TYR A CA 1
ATOM 648 C C . TYR A 1 87 ? 11.300 -4.225 -7.457 1.00 88.00 87 TYR A C 1
ATOM 650 O O . TYR A 1 87 ? 10.879 -4.177 -8.610 1.00 88.00 87 TYR A O 1
ATOM 658 N N . TRP A 1 88 ? 12.532 -4.641 -7.158 1.00 92.44 88 TRP A N 1
ATOM 659 C CA . TRP A 1 88 ? 13.514 -5.007 -8.174 1.00 92.44 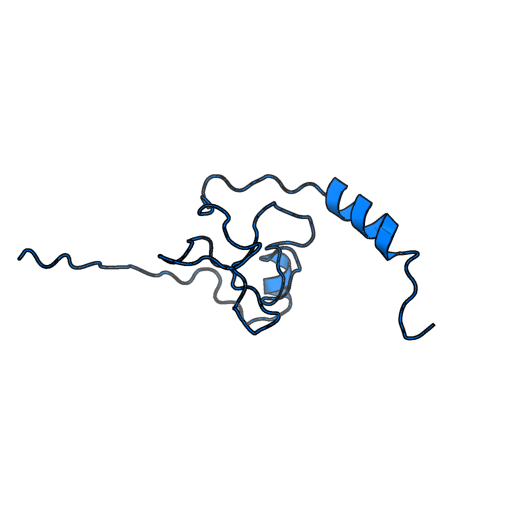88 TRP A CA 1
ATOM 660 C C . TRP A 1 88 ? 13.059 -6.184 -9.034 1.00 92.44 88 TRP A C 1
ATOM 662 O O . TRP A 1 88 ? 13.166 -6.109 -10.255 1.00 92.44 88 TRP A O 1
ATOM 672 N N . ARG A 1 89 ? 12.488 -7.237 -8.436 1.00 92.06 89 ARG A N 1
ATOM 673 C CA . ARG A 1 89 ? 11.932 -8.371 -9.194 1.00 92.06 89 ARG A CA 1
ATOM 674 C C . ARG A 1 89 ? 10.844 -7.935 -10.173 1.00 92.06 89 ARG A C 1
ATOM 676 O O . ARG A 1 89 ? 10.884 -8.325 -11.337 1.00 92.06 89 ARG A O 1
ATOM 683 N N . ASN A 1 90 ? 9.906 -7.104 -9.723 1.00 90.69 90 ASN A N 1
ATOM 684 C CA . ASN A 1 90 ? 8.837 -6.599 -10.583 1.00 90.69 90 ASN A CA 1
ATOM 685 C C . ASN A 1 90 ? 9.386 -5.661 -11.665 1.00 90.69 90 ASN A C 1
ATOM 687 O O . ASN A 1 90 ? 8.942 -5.718 -12.807 1.00 90.69 90 ASN A O 1
ATOM 691 N N . LEU A 1 91 ? 10.379 -4.832 -11.336 1.00 91.56 91 LEU A N 1
ATOM 692 C CA . LEU A 1 91 ? 11.006 -3.927 -12.292 1.00 91.56 91 LEU A CA 1
ATOM 693 C C . LEU A 1 91 ? 11.725 -4.694 -13.410 1.00 91.56 91 LEU A C 1
ATOM 695 O O . LEU A 1 91 ? 11.553 -4.351 -14.573 1.00 91.56 91 LEU A O 1
ATOM 699 N N . ILE A 1 92 ? 12.459 -5.762 -13.080 1.00 95.88 92 ILE A N 1
ATOM 700 C CA . ILE A 1 92 ? 13.110 -6.641 -14.068 1.00 95.88 92 ILE A CA 1
ATOM 701 C C . ILE A 1 92 ? 12.089 -7.221 -15.055 1.00 95.88 92 ILE A C 1
ATOM 703 O O . ILE A 1 92 ? 12.409 -7.383 -16.227 1.00 95.88 92 ILE A O 1
ATOM 707 N N . TYR A 1 93 ? 10.868 -7.514 -14.602 1.00 93.38 93 TYR A N 1
ATOM 708 C CA . TYR A 1 93 ? 9.791 -8.004 -15.463 1.00 93.38 93 TYR A CA 1
ATOM 709 C C . TYR A 1 93 ? 9.171 -6.899 -16.337 1.00 93.38 93 TYR A C 1
ATOM 711 O O . TYR A 1 93 ? 8.894 -7.112 -17.516 1.00 93.38 93 TYR A O 1
ATOM 719 N N . VAL A 1 94 ? 8.964 -5.706 -15.774 1.00 92.06 94 VAL A N 1
ATOM 720 C CA . VAL A 1 94 ? 8.314 -4.582 -16.470 1.00 92.06 94 VAL A CA 1
ATOM 721 C C . VAL A 1 94 ? 9.233 -3.924 -17.501 1.00 92.06 94 VAL A C 1
ATOM 723 O O . VAL A 1 94 ? 8.769 -3.601 -18.586 1.00 92.06 94 VAL A O 1
ATOM 726 N N . LEU A 1 95 ? 10.524 -3.747 -17.203 1.00 94.25 95 LEU A N 1
ATOM 727 C CA . LEU A 1 95 ? 11.48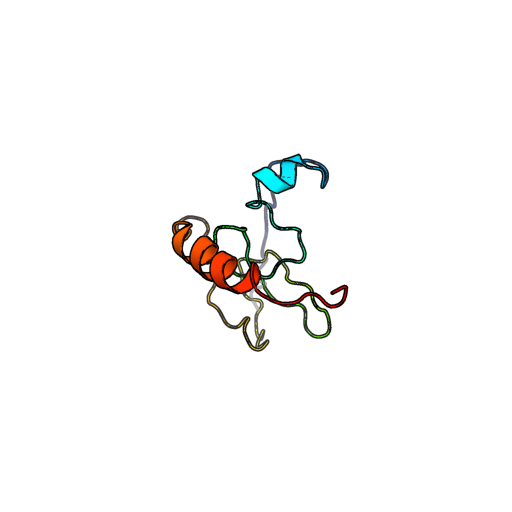5 -3.095 -18.106 1.00 94.25 95 LEU A CA 1
ATOM 728 C C . LEU A 1 95 ? 11.533 -3.677 -19.537 1.00 94.25 95 LEU A C 1
ATOM 730 O O . LEU A 1 95 ? 11.608 -2.883 -20.471 1.00 94.25 95 LEU A O 1
ATOM 734 N N . PRO A 1 96 ? 11.500 -5.007 -19.749 1.00 94.94 96 PRO A N 1
ATOM 735 C CA . PRO A 1 96 ? 11.460 -5.596 -21.087 1.00 94.94 96 PRO A CA 1
ATOM 736 C C . PRO A 1 96 ? 10.041 -5.749 -21.661 1.00 94.94 96 PRO A C 1
ATOM 738 O O . PRO A 1 96 ? 9.904 -6.242 -22.780 1.00 94.94 96 PRO A O 1
ATOM 741 N N . SER A 1 97 ? 8.986 -5.407 -20.914 1.00 92.50 97 SER A N 1
ATOM 742 C CA . SER A 1 97 ? 7.608 -5.575 -21.386 1.00 92.50 97 SER A CA 1
ATOM 743 C C . SER A 1 97 ? 7.299 -4.575 -22.512 1.00 92.50 97 SER A C 1
ATOM 745 O O . SER A 1 97 ? 7.653 -3.400 -22.390 1.00 92.50 97 SER A O 1
ATOM 747 N N . PRO A 1 98 ? 6.628 -4.997 -23.599 1.00 90.31 98 PRO A N 1
ATOM 748 C CA . PRO A 1 98 ? 6.224 -4.085 -24.664 1.00 90.31 98 PRO A CA 1
ATOM 749 C C . PRO A 1 98 ? 5.212 -3.065 -24.128 1.00 90.31 98 PRO A C 1
ATOM 751 O O . PRO A 1 98 ? 4.364 -3.399 -23.298 1.00 90.31 98 PRO A O 1
ATOM 754 N N . ASN A 1 99 ? 5.293 -1.823 -24.603 1.00 86.19 99 ASN A N 1
ATOM 755 C CA . ASN A 1 99 ? 4.247 -0.829 -24.376 1.00 86.19 99 ASN A CA 1
ATOM 756 C C . ASN A 1 99 ? 3.380 -0.695 -25.636 1.00 86.19 99 ASN A C 1
ATOM 758 O O . ASN A 1 99 ? 3.812 -1.049 -26.727 1.00 86.19 99 ASN A O 1
ATOM 762 N N . GLU A 1 100 ? 2.160 -0.176 -25.498 1.00 75.38 100 GLU A N 1
ATOM 763 C CA . GLU A 1 100 ? 1.240 -0.019 -26.639 1.00 75.38 100 GLU A CA 1
ATOM 764 C C . GLU A 1 100 ? 1.673 1.058 -27.650 1.00 75.38 100 GLU A C 1
ATOM 766 O O . GLU A 1 100 ? 1.033 1.231 -28.684 1.00 75.38 100 GLU A O 1
ATOM 771 N N . ALA A 1 101 ? 2.744 1.799 -27.358 1.00 67.62 101 ALA A N 1
ATOM 772 C CA . ALA A 1 101 ? 3.305 2.818 -28.236 1.00 67.62 101 ALA A CA 1
ATOM 773 C C . ALA A 1 101 ? 4.500 2.306 -29.073 1.00 67.62 101 ALA A C 1
ATOM 775 O O . ALA A 1 101 ? 5.086 3.102 -29.810 1.00 67.62 101 ALA A O 1
ATOM 776 N N . GLN A 1 102 ? 4.863 1.019 -28.960 1.00 51.94 102 GLN A N 1
ATOM 777 C CA . GLN A 1 102 ? 5.966 0.360 -29.675 1.00 51.94 102 GLN A CA 1
ATOM 778 C C . GLN A 1 102 ? 5.487 -0.754 -30.603 1.00 51.94 102 GLN A C 1
ATOM 780 O O . GLN A 1 102 ? 4.576 -1.514 -30.212 1.00 51.94 102 GLN A O 1
#

pLDDT: mean 80.08, std 10.04, range [51.06, 95.88]

Secondary structure (DSSP, 8-state):
-----------------SSHHHHHHTTT--TT-SBSSTT--S-BPEE-TTSS-EE--SSPPTT---TT--PPP--TTSPPPP-HHHHHHHHHHHTTSPPTT-